Protein AF-A0A928MS57-F1 (afdb_monomer_lite)

Radius of gyration: 22.8 Å; chains: 1; bounding box: 65×48×35 Å

Structure (mmCIF, N/CA/C/O backbone):
data_AF-A0A928MS57-F1
#
_entry.id   AF-A0A928MS57-F1
#
loop_
_atom_site.group_PDB
_atom_site.id
_atom_site.type_symbol
_atom_site.label_atom_id
_atom_site.label_alt_id
_atom_site.label_comp_id
_atom_site.label_asym_id
_atom_site.label_entity_id
_atom_site.label_seq_id
_atom_site.pdbx_PDB_ins_code
_atom_site.Cartn_x
_atom_site.Cartn_y
_atom_site.Cartn_z
_atom_site.occupancy
_atom_site.B_iso_or_equiv
_atom_site.auth_seq_id
_atom_site.auth_comp_id
_atom_site.auth_asym_id
_atom_site.auth_atom_id
_atom_site.pdbx_PDB_model_num
ATOM 1 N N . MET A 1 1 ? -17.851 11.215 7.997 1.00 49.28 1 MET A N 1
ATOM 2 C CA . MET A 1 1 ? -17.140 10.434 6.955 1.00 49.28 1 MET A CA 1
ATOM 3 C C . MET A 1 1 ? -16.303 9.366 7.646 1.00 49.28 1 MET A C 1
ATOM 5 O O . MET A 1 1 ? -15.499 9.727 8.491 1.00 49.28 1 MET A O 1
ATOM 9 N N . LEU A 1 2 ? -16.511 8.088 7.311 1.00 56.78 2 LEU A N 1
ATOM 10 C CA . LEU A 1 2 ? -15.910 6.899 7.954 1.00 56.78 2 LEU A CA 1
ATOM 11 C C . LEU A 1 2 ? -14.401 6.701 7.700 1.00 56.78 2 LEU A C 1
ATOM 13 O O . LEU A 1 2 ? -13.787 5.807 8.273 1.00 56.78 2 LEU A O 1
ATOM 17 N N . PHE A 1 3 ? -13.784 7.522 6.848 1.00 56.25 3 PHE A N 1
ATOM 18 C CA . PHE A 1 3 ? -12.394 7.339 6.437 1.00 56.25 3 PHE A CA 1
ATOM 19 C C . PHE A 1 3 ? -11.481 8.295 7.203 1.00 56.25 3 PHE A C 1
ATOM 21 O O . PHE A 1 3 ? -11.535 9.514 7.029 1.00 56.25 3 PHE A O 1
ATOM 28 N N . ASN A 1 4 ? -10.649 7.725 8.074 1.00 59.16 4 ASN A N 1
ATOM 29 C CA . ASN A 1 4 ? -9.643 8.454 8.837 1.00 59.16 4 ASN A CA 1
ATOM 30 C C . ASN A 1 4 ? -8.717 9.233 7.883 1.00 59.16 4 ASN A C 1
ATOM 32 O O . ASN A 1 4 ? -7.959 8.637 7.124 1.00 59.16 4 ASN A O 1
ATOM 36 N N . LYS A 1 5 ? -8.755 10.572 7.928 1.00 64.75 5 LYS A N 1
ATO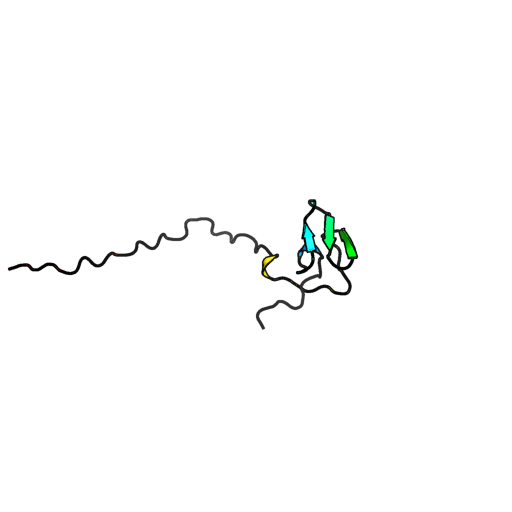M 37 C CA . LYS A 1 5 ? -7.918 11.443 7.073 1.00 64.75 5 LYS A CA 1
ATOM 38 C C . LYS A 1 5 ? -6.427 11.426 7.440 1.00 64.75 5 LYS A C 1
ATOM 40 O O . LYS A 1 5 ? -5.617 11.926 6.672 1.00 64.75 5 LYS A O 1
ATOM 45 N N . LYS A 1 6 ? -6.067 10.877 8.605 1.00 73.75 6 LYS A N 1
ATOM 46 C CA . LYS A 1 6 ? -4.700 10.880 9.158 1.00 73.75 6 LYS A CA 1
ATOM 47 C C . LYS A 1 6 ? -3.888 9.619 8.823 1.00 73.75 6 LYS A C 1
ATOM 49 O O . LYS A 1 6 ? -2.940 9.304 9.531 1.00 73.75 6 LYS A O 1
ATOM 54 N N . ILE A 1 7 ? -4.280 8.858 7.803 1.00 80.00 7 ILE A N 1
ATOM 55 C CA . ILE A 1 7 ? -3.550 7.643 7.424 1.00 80.00 7 ILE A CA 1
ATOM 56 C C . ILE A 1 7 ? -2.304 8.043 6.636 1.00 80.00 7 ILE A C 1
ATOM 58 O O . ILE A 1 7 ? -2.396 8.766 5.643 1.00 80.00 7 ILE A O 1
ATOM 62 N N . GLU A 1 8 ? -1.152 7.545 7.073 1.00 87.06 8 GLU A N 1
ATOM 63 C CA . GLU A 1 8 ? 0.097 7.701 6.339 1.00 87.06 8 GLU A CA 1
ATOM 64 C C . GLU A 1 8 ? 0.006 6.955 4.992 1.00 87.06 8 GLU A 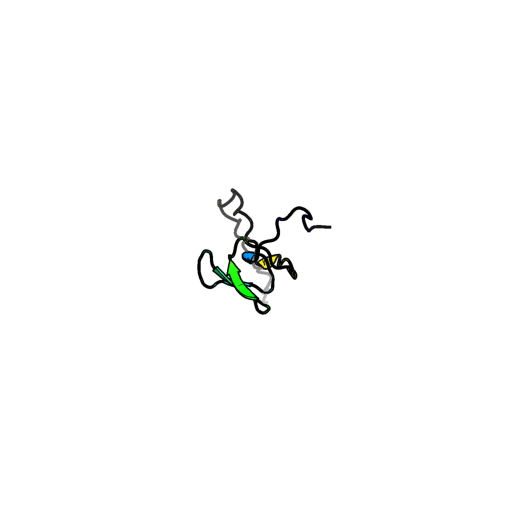C 1
ATOM 66 O O . GLU A 1 8 ? -0.338 5.766 4.965 1.00 87.06 8 GLU A O 1
ATOM 71 N N . PRO A 1 9 ? 0.269 7.624 3.857 1.00 91.31 9 PRO A N 1
ATOM 72 C CA . PRO A 1 9 ? 0.182 6.983 2.558 1.00 91.31 9 PRO A CA 1
ATOM 73 C C . PRO A 1 9 ? 1.308 5.960 2.416 1.00 91.31 9 PRO A C 1
ATOM 75 O O . PRO A 1 9 ? 2.480 6.300 2.536 1.00 91.31 9 PRO A O 1
ATOM 78 N N . ARG A 1 10 ? 0.953 4.712 2.105 1.00 94.31 10 ARG A N 1
ATOM 79 C CA . ARG A 1 10 ? 1.914 3.646 1.795 1.00 94.31 10 ARG A CA 1
ATOM 80 C C . ARG A 1 10 ? 1.517 2.926 0.518 1.00 94.31 10 ARG A C 1
ATOM 82 O O . ARG A 1 10 ? 0.330 2.769 0.238 1.00 94.31 10 ARG A O 1
ATOM 89 N N . CYS A 1 11 ? 2.489 2.484 -0.265 1.00 95.56 11 CYS A N 1
ATOM 90 C CA . CYS A 1 11 ? 2.288 1.790 -1.525 1.00 95.56 11 CYS A CA 1
ATOM 91 C C . CYS A 1 11 ? 1.483 0.521 -1.285 1.00 95.56 11 CYS A C 1
ATOM 93 O O . CYS A 1 11 ? 0.536 0.302 -2.025 1.00 95.56 11 CYS A O 1
ATOM 95 N N . VAL A 1 12 ? 1.740 -0.207 -0.196 1.00 95.44 12 VAL A N 1
ATOM 96 C CA . VAL A 1 12 ? 0.961 -1.394 0.189 1.00 95.44 12 VAL A CA 1
ATOM 97 C C . VAL A 1 12 ? -0.545 -1.119 0.337 1.00 95.44 12 VAL A C 1
ATOM 99 O O . VAL A 1 12 ? -1.368 -1.960 -0.009 1.00 95.44 12 VAL A O 1
ATOM 102 N N . TYR A 1 13 ? -0.932 0.098 0.733 1.00 93.88 13 TYR A N 1
ATOM 103 C CA . TYR A 1 13 ? -2.337 0.520 0.834 1.00 93.88 13 TYR A CA 1
ATOM 104 C C . TYR A 1 13 ? -2.878 1.165 -0.447 1.00 93.88 13 TYR A C 1
ATOM 106 O O . TYR A 1 13 ? -3.995 1.682 -0.469 1.00 93.88 13 TYR A O 1
ATOM 114 N N . CYS A 1 14 ? -2.087 1.216 -1.515 1.00 94.25 14 CYS A N 1
ATOM 115 C CA . CYS A 1 14 ? -2.498 1.798 -2.780 1.00 94.25 14 CYS A CA 1
ATOM 116 C C . CYS A 1 14 ? -3.292 0.773 -3.593 1.00 94.25 14 CYS A C 1
ATOM 118 O O . CYS A 1 14 ? -2.836 -0.346 -3.821 1.00 94.25 14 CYS A O 1
ATOM 120 N N . SER A 1 15 ? -4.421 1.191 -4.158 1.00 95.12 15 SER A N 1
ATOM 121 C CA . SER A 1 15 ? -5.208 0.387 -5.114 1.00 95.12 15 SER A CA 1
ATOM 122 C C . SER A 1 15 ? -4.383 -0.164 -6.283 1.00 95.12 15 SER A C 1
ATOM 124 O O . SER A 1 15 ? -4.686 -1.236 -6.784 1.00 95.12 15 SER A O 1
ATOM 126 N N . ARG A 1 16 ? -3.294 0.516 -6.668 1.00 95.69 16 ARG A N 1
ATOM 127 C CA . ARG A 1 16 ? -2.432 0.146 -7.809 1.00 95.69 16 ARG A CA 1
ATOM 128 C C . ARG A 1 16 ? -1.172 -0.638 -7.447 1.00 95.69 16 ARG A C 1
ATOM 130 O O . ARG A 1 16 ? -0.259 -0.693 -8.260 1.00 95.69 16 ARG A O 1
ATOM 137 N N . TYR A 1 17 ? -1.038 -1.070 -6.199 1.00 96.06 17 TYR A N 1
ATOM 138 C CA . TYR A 1 17 ? 0.110 -1.849 -5.746 1.00 96.06 17 TYR A CA 1
ATOM 139 C C . TYR A 1 17 ? -0.200 -3.340 -5.793 1.00 96.06 1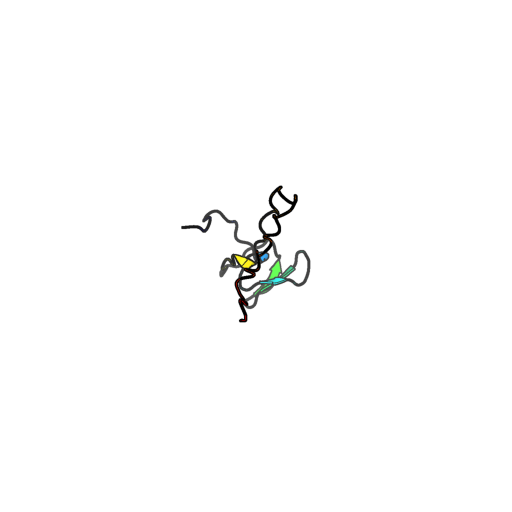7 TYR A C 1
ATOM 141 O O . TYR A 1 17 ? -1.258 -3.767 -5.328 1.00 96.06 17 TYR A O 1
ATOM 149 N N . PHE A 1 18 ? 0.747 -4.107 -6.307 1.00 96.19 18 PHE A N 1
ATOM 150 C CA . PHE A 1 18 ? 0.750 -5.557 -6.320 1.00 96.19 18 PHE A CA 1
ATOM 151 C C . PHE A 1 18 ? 1.964 -6.045 -5.527 1.00 96.19 18 PHE A C 1
ATOM 153 O O . PHE A 1 18 ? 3.085 -5.623 -5.815 1.00 96.19 18 PHE A O 1
ATOM 160 N N . ALA A 1 19 ? 1.742 -6.879 -4.511 1.00 95.88 19 ALA A N 1
ATOM 161 C CA . ALA A 1 19 ? 2.821 -7.412 -3.684 1.00 95.88 19 ALA A CA 1
ATOM 162 C C . ALA A 1 19 ? 3.662 -8.411 -4.489 1.00 95.88 19 ALA A C 1
ATOM 164 O O . ALA A 1 19 ? 3.110 -9.215 -5.238 1.00 95.88 19 ALA A O 1
ATOM 165 N N . VAL A 1 20 ? 4.983 -8.337 -4.341 1.00 96.69 20 VAL A N 1
ATOM 166 C CA . VAL A 1 20 ? 5.924 -9.304 -4.931 1.00 96.69 20 VAL A CA 1
ATOM 167 C C . VAL A 1 20 ? 6.666 -10.022 -3.814 1.00 96.69 20 VAL A C 1
ATOM 169 O O . VAL A 1 20 ? 6.653 -11.245 -3.776 1.00 96.69 20 VAL A O 1
ATOM 172 N N . ASP A 1 21 ? 7.205 -9.246 -2.873 1.00 94.88 21 ASP A N 1
ATOM 173 C CA . ASP A 1 21 ? 7.893 -9.717 -1.674 1.00 94.88 21 ASP A CA 1
ATOM 174 C C . ASP A 1 21 ? 7.315 -9.009 -0.433 1.00 94.88 21 ASP A C 1
ATOM 176 O O . ASP A 1 21 ? 6.357 -8.237 -0.529 1.00 94.88 21 ASP A O 1
ATOM 180 N N . GLU A 1 22 ? 7.919 -9.228 0.737 1.00 92.00 22 GLU A N 1
ATOM 181 C CA . GLU A 1 22 ? 7.505 -8.598 2.002 1.00 92.00 22 GLU A CA 1
ATOM 182 C C . GLU A 1 22 ? 7.621 -7.065 1.959 1.00 92.00 22 GLU A C 1
ATOM 184 O O . GLU A 1 22 ? 6.714 -6.340 2.372 1.00 92.00 22 GLU A O 1
ATOM 189 N N . ASP A 1 23 ? 8.717 -6.571 1.383 1.00 95.94 23 ASP A N 1
ATOM 190 C CA . ASP A 1 23 ? 9.062 -5.148 1.377 1.00 95.94 23 ASP A CA 1
ATOM 191 C C . ASP A 1 23 ? 8.860 -4.473 0.020 1.00 95.94 23 ASP A C 1
ATOM 193 O O . ASP A 1 23 ? 8.896 -3.244 -0.087 1.00 95.94 23 ASP A O 1
ATOM 197 N N . HIS A 1 24 ? 8.648 -5.249 -1.041 1.00 96.56 24 HIS A N 1
ATOM 198 C CA . HIS A 1 24 ? 8.654 -4.751 -2.410 1.00 96.56 24 HIS A CA 1
ATOM 199 C C . HIS A 1 24 ? 7.438 -5.230 -3.189 1.00 96.56 24 HIS A C 1
ATOM 201 O O . HIS A 1 24 ? 6.842 -6.274 -2.939 1.00 96.56 24 HIS A O 1
ATOM 207 N N . GLY A 1 25 ? 7.035 -4.422 -4.155 1.00 96.44 25 GLY A N 1
ATOM 208 C CA . GLY A 1 25 ? 5.978 -4.790 -5.077 1.00 96.44 25 GLY A CA 1
ATOM 209 C C . GLY A 1 25 ? 6.016 -3.944 -6.330 1.00 96.44 25 GLY A C 1
ATOM 210 O O . GLY A 1 25 ? 6.904 -3.113 -6.521 1.00 96.44 25 GLY A O 1
ATOM 211 N N . ILE A 1 26 ? 5.030 -4.137 -7.190 1.00 97.44 26 ILE A N 1
ATOM 212 C CA . ILE A 1 26 ? 4.913 -3.432 -8.459 1.00 97.44 26 ILE A CA 1
ATOM 213 C C . ILE A 1 26 ? 3.744 -2.458 -8.376 1.00 97.44 26 ILE A C 1
ATOM 215 O O . ILE A 1 26 ? 2.659 -2.778 -7.900 1.00 97.44 26 ILE A O 1
ATOM 219 N N . CYS A 1 27 ? 3.970 -1.236 -8.843 1.00 96.69 27 CYS A N 1
ATOM 220 C CA . CYS A 1 27 ? 2.929 -0.259 -9.086 1.00 96.69 27 CYS A CA 1
ATOM 221 C C . CYS A 1 27 ? 2.695 -0.120 -10.588 1.00 96.69 27 CYS A C 1
ATOM 223 O O . CYS A 1 27 ? 3.621 0.253 -11.307 1.00 96.69 27 CYS A O 1
ATOM 225 N N . ASP A 1 28 ? 1.448 -0.247 -11.044 1.00 94.75 28 ASP A N 1
ATOM 226 C CA . ASP A 1 28 ? 1.081 -0.183 -12.474 1.00 94.75 28 ASP A CA 1
ATOM 227 C C . ASP A 1 28 ? 1.564 1.083 -13.206 1.00 94.75 28 ASP A C 1
ATOM 229 O O . ASP A 1 28 ? 1.621 1.130 -14.429 1.00 94.75 28 ASP A O 1
ATOM 233 N N . ARG A 1 29 ? 1.885 2.156 -12.466 1.00 93.12 29 ARG A N 1
ATOM 234 C CA . ARG A 1 29 ? 2.365 3.430 -13.030 1.00 93.12 29 ARG A CA 1
ATOM 235 C C . ARG A 1 29 ? 3.852 3.711 -12.842 1.00 93.12 29 ARG A C 1
ATOM 237 O O . ARG A 1 29 ? 4.337 4.674 -13.426 1.00 93.12 29 ARG A O 1
ATOM 244 N N . ARG A 1 30 ? 4.538 2.993 -11.954 1.00 93.88 30 ARG A N 1
ATOM 245 C CA . ARG A 1 30 ? 5.941 3.272 -11.593 1.00 93.88 30 ARG A CA 1
ATOM 246 C C . ARG A 1 30 ? 6.863 2.072 -11.759 1.00 93.88 30 ARG A C 1
ATOM 248 O O . ARG A 1 30 ? 8.069 2.273 -11.758 1.00 93.88 30 ARG A O 1
ATOM 255 N N . GLY A 1 31 ? 6.315 0.866 -11.884 1.00 94.81 31 GLY A N 1
ATOM 256 C CA . GLY A 1 31 ? 7.091 -0.359 -11.778 1.00 94.81 31 GLY A CA 1
ATOM 257 C C . GLY A 1 31 ? 7.418 -0.681 -10.314 1.00 94.81 31 GLY A C 1
ATOM 258 O O . GLY A 1 31 ? 6.574 -0.430 -9.447 1.00 94.81 31 GLY A O 1
ATOM 259 N N . PRO A 1 32 ? 8.608 -1.232 -10.027 1.00 96.06 32 PRO A N 1
ATOM 260 C CA . PRO A 1 32 ? 9.008 -1.643 -8.684 1.00 96.06 32 PRO A CA 1
ATOM 261 C C . PRO A 1 32 ? 8.982 -0.492 -7.670 1.00 96.06 32 PRO A C 1
ATOM 263 O O . PRO A 1 32 ? 9.471 0.609 -7.932 1.00 96.06 32 PRO A O 1
ATOM 266 N N . VAL A 1 33 ? 8.403 -0.737 -6.497 1.00 96.56 33 VAL A N 1
ATOM 267 C CA . VAL A 1 33 ? 8.295 0.220 -5.392 1.00 96.56 33 VAL A CA 1
ATOM 268 C C . VAL A 1 33 ? 8.450 -0.480 -4.044 1.00 96.56 33 VAL A C 1
ATOM 270 O O . VAL A 1 33 ? 8.021 -1.619 -3.872 1.00 96.56 33 VAL A O 1
ATOM 273 N N . TYR A 1 34 ? 8.991 0.246 -3.067 1.00 97.06 34 TYR A N 1
ATOM 274 C CA . TYR A 1 34 ? 8.981 -0.169 -1.664 1.00 97.06 34 TYR A CA 1
ATOM 275 C C . TYR A 1 34 ? 7.559 -0.090 -1.084 1.00 97.06 34 TYR A C 1
ATOM 277 O O . TYR A 1 34 ? 6.861 0.916 -1.275 1.00 97.06 34 TYR A O 1
ATOM 285 N N . ALA A 1 35 ? 7.133 -1.127 -0.364 1.00 95.75 35 ALA A N 1
ATOM 286 C CA . ALA A 1 35 ? 5.799 -1.290 0.210 1.00 95.75 35 ALA A CA 1
ATOM 287 C C . ALA A 1 35 ? 5.453 -0.169 1.204 1.00 95.75 35 ALA A C 1
ATOM 289 O O . ALA A 1 35 ? 4.335 0.360 1.185 1.00 95.75 35 ALA A O 1
ATOM 290 N N . GLY A 1 36 ? 6.432 0.249 2.014 1.00 95.38 36 GLY A N 1
ATOM 291 C CA . GLY A 1 36 ? 6.293 1.338 2.983 1.00 95.38 36 GLY A CA 1
ATOM 292 C C . GLY A 1 36 ? 6.385 2.752 2.395 1.00 95.38 36 GLY A C 1
ATOM 293 O O . GLY A 1 36 ? 6.069 3.712 3.089 1.00 95.38 36 GLY A O 1
ATOM 294 N N . GLY A 1 37 ? 6.795 2.908 1.131 1.00 94.62 37 GLY A N 1
ATOM 295 C CA . GLY A 1 37 ? 6.919 4.218 0.478 1.00 94.62 37 GLY A CA 1
ATOM 296 C C . GLY A 1 37 ? 5.575 4.760 -0.008 1.00 94.62 37 GLY A C 1
ATOM 297 O O . GLY A 1 37 ? 4.586 4.049 0.006 1.00 94.62 37 GLY A O 1
ATOM 298 N N . ALA A 1 38 ? 5.513 5.994 -0.514 1.00 94.00 38 ALA A N 1
ATOM 299 C CA . ALA A 1 38 ? 4.283 6.565 -1.073 1.00 94.00 38 ALA A CA 1
ATOM 300 C C . ALA A 1 38 ? 4.471 7.000 -2.528 1.00 94.00 38 ALA A C 1
ATOM 302 O O . ALA A 1 38 ? 5.413 7.720 -2.876 1.00 94.00 38 ALA A O 1
ATOM 303 N N . CYS A 1 39 ? 3.538 6.622 -3.404 1.00 92.31 39 CYS A N 1
ATOM 304 C CA . CYS A 1 39 ? 3.530 7.151 -4.761 1.00 92.31 39 CYS A CA 1
ATOM 305 C C . CYS A 1 39 ? 2.781 8.492 -4.862 1.00 92.31 39 CYS A C 1
ATOM 307 O O . CYS A 1 39 ? 1.766 8.710 -4.218 1.00 92.31 39 CYS A O 1
ATOM 309 N N . ARG A 1 40 ? 3.244 9.394 -5.736 1.00 90.94 40 ARG A N 1
ATOM 310 C CA . ARG A 1 40 ? 2.649 10.724 -5.993 1.00 90.94 40 ARG A CA 1
ATOM 311 C C . ARG A 1 40 ? 1.176 10.648 -6.393 1.00 90.94 40 ARG A C 1
ATOM 313 O O . ARG A 1 40 ? 0.429 11.579 -6.144 1.00 90.94 40 ARG A O 1
ATOM 320 N N . LYS A 1 41 ? 0.769 9.552 -7.043 1.00 89.81 41 LYS A N 1
ATOM 321 C CA . LYS A 1 41 ? -0.624 9.301 -7.435 1.00 89.81 41 LYS A CA 1
ATOM 322 C C . LYS A 1 41 ? -1.321 8.326 -6.482 1.00 89.81 41 LYS A C 1
ATOM 324 O O . LYS A 1 41 ? -2.207 7.605 -6.936 1.00 89.81 41 LYS A O 1
ATOM 329 N N . PHE A 1 42 ? -0.894 8.238 -5.225 1.00 91.75 42 PHE A N 1
ATOM 330 C CA . PHE A 1 42 ? -1.463 7.331 -4.232 1.00 91.75 42 PHE A CA 1
ATOM 331 C C . PHE A 1 42 ? -2.994 7.419 -4.203 1.00 91.75 42 PHE A C 1
ATOM 333 O O . PHE A 1 42 ? -3.573 8.503 -4.258 1.00 91.75 42 PHE A O 1
ATOM 340 N N . LYS A 1 43 ? -3.643 6.255 -4.156 1.00 92.00 43 LYS A N 1
ATOM 341 C CA . LYS A 1 43 ? -5.091 6.120 -4.013 1.00 92.00 43 LYS A CA 1
ATOM 342 C C . LYS A 1 43 ? -5.344 5.001 -3.014 1.00 92.00 43 LYS A C 1
ATOM 344 O O . LYS A 1 43 ? -5.118 3.843 -3.365 1.00 92.00 43 LYS A O 1
ATOM 349 N N . TYR A 1 44 ? -5.773 5.377 -1.812 1.00 90.94 44 TYR A N 1
ATOM 350 C CA . TYR A 1 44 ? -6.051 4.449 -0.719 1.00 90.94 44 TYR A CA 1
ATOM 351 C C . TYR A 1 44 ? -7.085 3.399 -1.134 1.00 90.94 44 TYR A C 1
ATOM 353 O O . TYR A 1 44 ? -8.114 3.739 -1.723 1.00 90.94 44 TYR A O 1
ATOM 361 N N . ASP A 1 45 ? -6.786 2.143 -0.828 1.00 91.31 45 ASP A N 1
ATOM 362 C CA . ASP A 1 45 ? -7.664 0.996 -0.997 1.00 91.31 45 ASP A CA 1
ATOM 363 C C . ASP A 1 45 ? -8.037 0.436 0.386 1.00 91.31 45 ASP A C 1
ATOM 365 O O . ASP A 1 45 ? -7.187 -0.167 1.048 1.00 91.31 45 ASP A O 1
ATOM 369 N N . PRO A 1 46 ? -9.281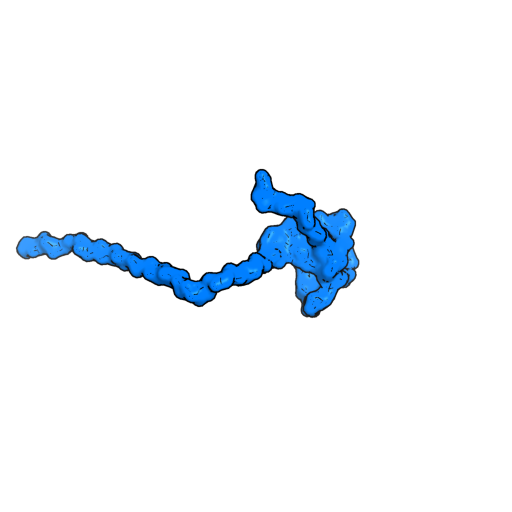 0.646 0.853 1.00 86.88 46 PRO A N 1
ATOM 370 C CA . PRO A 1 46 ? -9.724 0.164 2.156 1.00 86.88 46 PRO A CA 1
ATOM 371 C C . PRO A 1 46 ? -9.612 -1.353 2.330 1.00 86.88 46 PRO A C 1
ATOM 373 O O . PRO A 1 46 ? -9.420 -1.797 3.457 1.00 86.88 46 PRO A O 1
ATOM 376 N N . LEU A 1 47 ? -9.701 -2.131 1.244 1.00 89.25 47 LEU A N 1
ATOM 377 C CA . LEU A 1 47 ? -9.680 -3.596 1.297 1.00 89.25 47 LEU A CA 1
ATOM 378 C C . LEU A 1 47 ? -8.279 -4.159 1.536 1.00 89.25 47 LEU A C 1
ATOM 380 O O . LEU A 1 47 ? -8.135 -5.276 2.017 1.00 89.25 47 LEU A O 1
ATOM 384 N N . LYS A 1 48 ? -7.235 -3.379 1.241 1.00 88.69 48 LYS A N 1
ATOM 385 C CA . LYS A 1 48 ? -5.842 -3.779 1.491 1.00 88.69 48 LYS A CA 1
ATOM 386 C C . LYS A 1 48 ? -5.410 -3.573 2.938 1.00 88.69 48 LYS A C 1
ATOM 388 O O . LYS A 1 48 ? -4.294 -3.928 3.304 1.00 88.69 48 LYS A O 1
ATOM 393 N N . ARG A 1 49 ? -6.267 -2.978 3.770 1.00 87.06 49 ARG A N 1
ATOM 394 C CA . ARG A 1 49 ? -6.007 -2.834 5.196 1.00 87.06 49 ARG A CA 1
ATOM 395 C C . ARG A 1 49 ? -6.672 -3.982 5.936 1.00 87.06 49 ARG A C 1
ATOM 397 O O . ARG A 1 49 ? -7.892 -4.053 5.990 1.00 87.06 49 ARG A O 1
ATOM 404 N N . VAL A 1 50 ? -5.861 -4.815 6.572 1.00 82.00 50 VAL A N 1
ATOM 405 C CA . VAL A 1 50 ? -6.349 -5.811 7.524 1.00 82.00 50 VAL A CA 1
ATOM 406 C C . VAL A 1 50 ? -6.475 -5.115 8.884 1.00 82.00 50 VAL A C 1
ATOM 408 O O . VAL A 1 50 ? -5.470 -4.609 9.396 1.00 82.00 50 VAL A O 1
ATOM 411 N N . PRO A 1 51 ? -7.686 -4.981 9.457 1.00 79.94 51 PRO A N 1
ATOM 412 C CA . PRO A 1 51 ? -7.837 -4.522 10.830 1.00 79.94 51 PRO A CA 1
ATOM 413 C C . PRO A 1 51 ? -7.066 -5.463 11.759 1.00 79.94 51 PRO A C 1
ATOM 415 O O . PRO A 1 51 ? -7.031 -6.666 11.491 1.00 79.94 51 PRO A O 1
ATOM 418 N N . PRO A 1 52 ? -6.461 -4.962 12.850 1.00 75.06 52 PRO A N 1
ATOM 419 C CA . PRO A 1 52 ? -5.987 -5.863 13.885 1.00 75.06 52 PRO A CA 1
ATOM 420 C C . PRO A 1 52 ? -7.167 -6.739 14.296 1.00 75.06 52 PRO A C 1
ATOM 422 O O . PRO A 1 52 ? -8.268 -6.223 14.525 1.00 75.06 52 PRO A O 1
ATOM 425 N N . LYS A 1 53 ? -6.948 -8.055 14.320 1.00 74.69 53 LYS A N 1
ATOM 426 C CA . LYS A 1 53 ? -7.940 -8.982 14.850 1.00 74.69 53 LYS A CA 1
ATOM 427 C C . LYS A 1 53 ? -8.339 -8.466 16.229 1.00 74.69 53 LYS A C 1
ATOM 429 O O . LYS A 1 53 ? -7.469 -8.134 17.037 1.00 74.69 53 LYS A O 1
ATOM 434 N N . GLY A 1 54 ? -9.640 -8.284 16.444 1.00 70.94 54 GLY A N 1
ATOM 435 C CA . GLY A 1 54 ? -10.132 -7.877 17.753 1.00 70.94 54 GLY A CA 1
ATOM 436 C C . GLY A 1 54 ? -9.665 -8.888 18.797 1.00 70.94 54 GLY A C 1
ATOM 437 O O . GLY A 1 54 ? -9.486 -10.057 18.473 1.00 70.94 54 GLY A O 1
ATOM 438 N N . LEU A 1 55 ? -9.498 -8.453 20.045 1.00 64.69 55 LEU A N 1
ATOM 439 C CA . LEU A 1 55 ? -9.110 -9.305 21.182 1.00 64.69 55 LEU A CA 1
ATOM 440 C C . LEU A 1 55 ? -10.156 -10.401 21.523 1.00 64.69 55 LEU A C 1
ATOM 442 O O . LEU A 1 55 ? -10.111 -10.983 22.596 1.00 64.69 55 LEU A O 1
ATOM 446 N N . LEU A 1 56 ? -11.126 -10.637 20.640 1.00 62.78 56 LEU A N 1
ATOM 447 C CA . LEU A 1 56 ? -12.259 -11.537 20.788 1.00 62.78 56 LEU A CA 1
ATOM 448 C C . LEU A 1 56 ? -12.128 -12.619 19.706 1.00 62.78 56 LEU A C 1
ATOM 450 O O . LEU A 1 56 ? -12.839 -12.605 18.705 1.00 62.78 56 LEU A O 1
ATOM 454 N N . GLU A 1 57 ? -11.142 -13.500 19.864 1.00 57.56 57 GLU A N 1
ATOM 455 C CA . GLU A 1 57 ? -11.096 -14.796 19.162 1.00 57.56 57 GLU A CA 1
ATOM 456 C C . GLU A 1 57 ? -11.882 -15.879 19.935 1.00 57.56 57 GLU A C 1
ATOM 458 O O . GLU A 1 57 ? -11.915 -17.030 19.511 1.00 57.56 57 GLU A O 1
ATOM 463 N N . GLU A 1 58 ? -12.558 -15.526 21.034 1.00 62.84 58 GLU A N 1
ATOM 464 C CA . GLU A 1 58 ? -13.482 -16.424 21.734 1.00 62.84 58 GLU A CA 1
ATOM 465 C C . GLU A 1 58 ? -14.845 -16.418 21.029 1.00 62.84 58 GLU A C 1
ATOM 467 O O . GLU A 1 58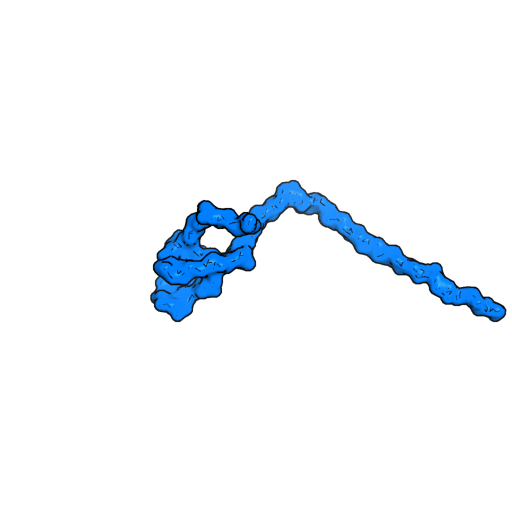 ? -15.663 -15.522 21.217 1.00 62.84 58 GLU A O 1
ATOM 472 N N . GLU A 1 59 ? -15.006 -17.407 20.150 1.00 58.88 59 GLU A N 1
ATOM 473 C CA . GLU A 1 59 ? -16.258 -17.967 19.630 1.00 58.88 59 GLU A CA 1
ATOM 474 C C . GLU A 1 59 ? -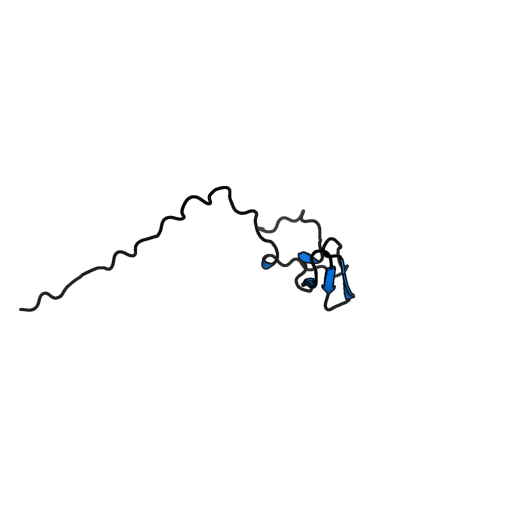17.336 -16.944 19.244 1.00 58.88 59 GLU A C 1
ATOM 476 O O . GLU A 1 59 ? -18.206 -16.559 20.024 1.00 58.88 59 GLU A O 1
ATOM 481 N N . LEU A 1 60 ? -17.328 -16.558 17.963 1.00 64.31 60 LEU A N 1
ATOM 482 C CA . LEU A 1 60 ? -18.535 -16.012 17.348 1.00 64.31 60 LEU A CA 1
ATOM 483 C C . LEU A 1 60 ? -19.671 -17.025 17.574 1.00 64.31 60 LEU A C 1
ATOM 485 O O . LEU A 1 60 ? -19.515 -18.178 17.163 1.00 64.31 60 LEU A O 1
ATOM 489 N N . PRO A 1 61 ? -20.789 -16.633 18.210 1.00 66.38 61 PRO A N 1
ATOM 490 C CA . PRO A 1 61 ? -21.883 -17.555 18.455 1.00 66.38 61 PRO A CA 1
ATOM 491 C C . PRO A 1 61 ? -22.402 -18.063 17.111 1.00 66.38 61 PRO A C 1
ATOM 493 O O . PRO A 1 61 ? -22.770 -17.276 16.233 1.00 66.38 61 PRO A O 1
ATOM 496 N N . VAL A 1 62 ? -22.386 -19.386 16.945 1.00 65.50 62 VAL A N 1
ATOM 497 C CA . VAL A 1 62 ? -23.035 -20.054 15.821 1.00 65.50 62 VAL A CA 1
ATOM 498 C C . VAL A 1 62 ? -24.527 -19.797 15.990 1.00 65.50 62 VAL A C 1
ATOM 500 O O . VAL A 1 62 ? -25.138 -20.269 16.944 1.00 65.50 62 VAL A O 1
ATOM 503 N N . PHE A 1 63 ? -25.097 -18.981 15.106 1.00 69.75 63 PHE A N 1
ATOM 504 C CA . PHE A 1 63 ? -26.544 -18.848 15.016 1.00 69.75 63 PHE A CA 1
ATOM 505 C C . PHE A 1 63 ? -27.073 -20.164 14.447 1.00 69.75 63 PHE A C 1
ATOM 507 O O . PHE A 1 63 ? -26.885 -20.451 13.267 1.00 69.75 63 PHE A O 1
ATOM 514 N N . GLU A 1 64 ? -27.658 -20.992 15.308 1.00 69.44 64 GLU A N 1
ATOM 515 C CA . GLU A 1 64 ? -28.423 -22.155 14.875 1.00 69.44 64 GLU A CA 1
ATOM 516 C C . GLU A 1 64 ? -29.718 -21.640 14.237 1.00 69.44 64 GLU A C 1
ATOM 518 O O . GLU A 1 64 ? -30.542 -21.008 14.900 1.00 69.44 64 GLU A O 1
ATOM 523 N N . ASP A 1 65 ? -29.871 -21.853 12.929 1.00 65.88 65 ASP A N 1
ATOM 524 C CA . ASP A 1 65 ? -31.123 -21.575 12.233 1.00 65.88 65 ASP A CA 1
ATOM 525 C C . ASP A 1 65 ? -32.184 -22.572 12.731 1.00 65.88 65 ASP A C 1
ATOM 527 O O . ASP A 1 65 ? -32.159 -23.752 12.374 1.00 65.88 65 ASP A O 1
ATOM 531 N N . GLU A 1 66 ? -33.116 -22.108 13.572 1.00 66.38 66 GLU A N 1
ATOM 532 C CA . GLU A 1 66 ? -34.312 -22.867 13.948 1.00 66.38 66 GLU A CA 1
ATOM 533 C C . GLU A 1 66 ? -35.125 -23.166 12.678 1.00 66.38 66 GLU A C 1
ATOM 535 O O . GLU A 1 66 ? -35.850 -22.320 12.150 1.00 66.38 66 GLU A O 1
ATOM 540 N N . THR A 1 67 ? -35.001 -24.385 12.150 1.00 59.28 67 THR A N 1
ATOM 541 C CA . THR A 1 67 ? -35.868 -24.858 11.074 1.00 59.28 67 THR A CA 1
ATOM 542 C C . THR A 1 67 ? -37.282 -25.019 11.625 1.00 59.28 67 THR A C 1
ATOM 544 O O . THR A 1 67 ? -37.555 -25.949 12.381 1.00 59.28 67 THR A O 1
ATOM 547 N N . ASP A 1 68 ? -38.178 -24.108 11.242 1.00 59.31 68 ASP A N 1
ATOM 548 C CA . ASP A 1 68 ? -39.621 -24.185 11.479 1.00 59.31 68 ASP A CA 1
ATOM 549 C C . ASP A 1 68 ? -40.192 -25.516 10.935 1.00 59.31 68 ASP A C 1
ATOM 551 O O . ASP A 1 68 ? -40.597 -25.627 9.775 1.00 59.31 68 ASP A O 1
ATOM 555 N N . GLU A 1 69 ? -40.291 -26.537 11.789 1.00 58.94 69 GLU A N 1
ATOM 556 C CA . GLU A 1 69 ? -41.154 -27.700 11.569 1.00 58.94 69 GLU A CA 1
ATOM 557 C C . GLU A 1 69 ? -42.622 -27.276 11.732 1.00 58.94 69 GLU A C 1
ATOM 559 O O . GLU A 1 69 ? -43.277 -27.522 12.747 1.00 58.94 69 GLU A O 1
ATOM 564 N N . LYS A 1 70 ? -43.182 -26.614 10.718 1.00 58.97 70 LYS A N 1
ATOM 565 C CA . LYS A 1 70 ? -44.631 -26.405 10.619 1.00 58.97 70 LYS A CA 1
ATOM 566 C C . LYS A 1 70 ? -45.224 -27.230 9.485 1.00 58.97 70 LYS A C 1
ATOM 568 O O . LYS A 1 70 ? -45.292 -26.799 8.342 1.00 58.97 70 LYS A O 1
ATOM 573 N N . GLY A 1 71 ? -45.791 -28.367 9.886 1.00 53.94 71 GLY A N 1
ATOM 574 C CA . GLY A 1 71 ? -47.131 -28.752 9.454 1.00 53.94 71 GLY A CA 1
ATOM 575 C C . GLY A 1 71 ? -47.227 -29.732 8.292 1.00 53.94 71 GLY A C 1
ATOM 576 O O . GLY A 1 71 ? -47.394 -29.336 7.146 1.00 53.94 71 GLY A O 1
ATOM 577 N N . THR A 1 72 ? -47.364 -31.016 8.617 1.00 56.81 72 THR A N 1
ATOM 578 C CA . THR A 1 72 ? -48.292 -31.881 7.876 1.00 56.81 72 THR A CA 1
ATOM 579 C C . THR A 1 72 ? -49.266 -32.511 8.864 1.00 56.81 72 THR A C 1
ATOM 581 O O . THR A 1 72 ? -48.996 -33.497 9.538 1.00 56.81 72 THR A O 1
ATOM 584 N N . LYS A 1 73 ? -50.427 -31.868 8.994 1.00 59.53 73 LYS A N 1
ATOM 585 C CA . LYS A 1 73 ? -51.612 -32.459 9.610 1.00 59.53 73 LYS A CA 1
ATOM 586 C C . LYS A 1 73 ? -52.379 -33.127 8.470 1.00 59.53 73 LYS A C 1
ATOM 588 O O . LYS A 1 73 ? -53.218 -32.492 7.838 1.00 59.53 73 LYS A O 1
ATOM 593 N N . SER A 1 74 ? -51.996 -34.350 8.122 1.00 54.72 74 SER A N 1
ATOM 594 C CA . SER A 1 74 ? -52.724 -35.171 7.151 1.00 54.72 74 SER A CA 1
ATOM 595 C C . SER A 1 74 ? -53.814 -35.966 7.869 1.00 54.72 74 SER A C 1
ATOM 597 O O . SER A 1 74 ? -53.545 -36.577 8.904 1.00 54.72 74 SER A O 1
ATOM 599 N N . LEU A 1 75 ? -55.028 -35.841 7.321 1.00 51.03 75 LEU A N 1
ATOM 600 C CA . LEU A 1 75 ? -56.268 -36.527 7.694 1.00 51.03 75 LEU A CA 1
ATOM 601 C C . LEU A 1 75 ? -56.124 -38.048 7.810 1.00 51.03 75 LEU A C 1
ATOM 603 O O . LEU A 1 75 ? -55.331 -38.620 7.030 1.00 51.03 75 LEU A O 1
#

pLDDT: mean 80.58, std 15.89, range [49.28, 97.44]

Sequence (75 aa):
MLFNKKIEPRCVYCSRYFAVDEDHGICDRRGPVYAGGACRKFKYDPLKRVPPKGLLEEELPVFEDETDEKGTKSL

Foldseek 3Di:
DPDDPPDDAFLLQAPQWDDDDPQWTQGPVPGIDGRRDHDPPGDGDPVSDDDPDPPPPPDDDDPDPPDPPDDDPDD

Secondary structure (DSSP, 8-state):
--S-TTPPP-GGGBTTEEESSSSEEEETTTEEEETTS--TT--B-GGG--PPPPS--S-----------------